Protein AF-A0AA49GU75-F1 (afdb_monomer)

Nearest PDB structures (foldseek):
  2czu-assembly2_B  TM=2.116E-01  e=5.927E-01  Mus musculus
  4os8-assembly1_A  TM=2.270E-01  e=1.707E+00  Homo sapiens
  7b28-assembly3_B  TM=4.262E-01  e=9.077E+00  Rhipicephalus pulchellus
  6ymh-assembly1_AAA  TM=1.705E-01  e=2.818E+00  Escherichia coli K-12

Foldseek 3Di:
DFKWFFPDDCPVVLLVVVLVVVVKDWDDDDPVQKDWDWFDAPNDTFIAIDGDDPQWTKIWDAFPRRWIKIKTWHDDDRMIDIDIFIWHDDPNHDTDGHAQDCDDDPVVVRSNVNVVVVVVSVVSCVVSVIGTDDPPPDDDDD

Sequence (142 aa):
METFKIDLVNPRIKVKNWFYKQEFNKVNFGNDNNYTVTTYWLNKPVVFKLSEIEGFSTFYTEGSRGGLIVFEVKVEQNVMTYNCYCPILLFGFWNIKLSFKKNAGWITKYRKEGYFLNQKFKEFLKSLECRPLEESSEHRET

Structure (mmCIF, N/CA/C/O backbone):
data_AF-A0AA49GU75-F1
#
_entry.id   AF-A0AA49GU75-F1
#
loop_
_atom_site.group_PDB
_atom_site.id
_atom_site.type_symbol
_atom_site.label_atom_id
_atom_site.label_alt_id
_atom_site.label_comp_id
_atom_site.label_asym_id
_atom_site.label_entity_id
_atom_site.label_seq_id
_atom_site.pdbx_PDB_ins_code
_atom_site.Cartn_x
_atom_site.Cartn_y
_atom_site.Cartn_z
_atom_site.occupancy
_atom_si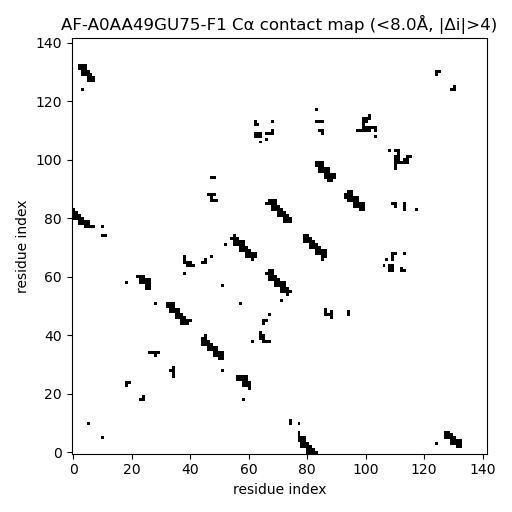te.B_iso_or_equiv
_atom_site.auth_seq_id
_atom_site.auth_comp_id
_atom_site.auth_asym_id
_atom_site.auth_atom_id
_atom_site.pdbx_PDB_model_num
ATOM 1 N N . MET A 1 1 ? -2.787 -10.884 6.238 1.00 81.81 1 MET A N 1
ATOM 2 C CA . MET A 1 1 ? -3.784 -9.806 6.386 1.00 81.81 1 MET A CA 1
ATOM 3 C C . MET A 1 1 ? -3.824 -9.461 7.861 1.00 81.81 1 MET A C 1
ATOM 5 O O . MET A 1 1 ? -3.725 -10.384 8.654 1.00 81.81 1 MET A O 1
ATOM 9 N N . GLU A 1 2 ? -3.842 -8.184 8.223 1.00 84.81 2 GLU A N 1
ATOM 10 C CA . GLU A 1 2 ? -3.809 -7.744 9.622 1.00 84.81 2 GLU A CA 1
ATOM 11 C C . GLU A 1 2 ? -5.126 -7.064 10.000 1.00 84.81 2 GLU A C 1
ATOM 13 O O . GLU A 1 2 ? -5.699 -6.342 9.180 1.00 84.81 2 GLU A O 1
ATOM 18 N N . THR A 1 3 ? -5.574 -7.261 11.242 1.00 85.50 3 THR A N 1
ATOM 19 C CA . THR A 1 3 ? -6.878 -6.781 11.714 1.00 85.50 3 THR A CA 1
ATOM 20 C C . THR A 1 3 ? -6.759 -6.064 13.059 1.00 85.50 3 THR A C 1
ATOM 22 O O . THR A 1 3 ? -6.070 -6.519 13.971 1.00 85.50 3 THR A O 1
ATOM 25 N N . PHE A 1 4 ? -7.435 -4.924 13.183 1.00 85.12 4 PHE A N 1
ATOM 26 C CA . PHE A 1 4 ? -7.423 -4.050 14.353 1.00 85.12 4 PHE A CA 1
ATOM 27 C C . PHE A 1 4 ? -8.849 -3.644 14.713 1.00 85.12 4 PHE A C 1
ATOM 29 O O . PHE A 1 4 ? -9.604 -3.217 13.844 1.00 85.12 4 PHE A O 1
ATOM 36 N N . LYS A 1 5 ? -9.209 -3.699 15.993 1.00 83.81 5 LYS A N 1
ATOM 37 C CA . LYS A 1 5 ? -10.402 -3.018 16.499 1.00 83.81 5 LYS A CA 1
ATOM 38 C C . LYS A 1 5 ? -10.137 -1.516 16.540 1.00 83.81 5 LYS A C 1
ATOM 40 O O . LYS A 1 5 ? -9.053 -1.113 16.946 1.00 83.81 5 LYS A O 1
ATOM 45 N N . ILE A 1 6 ? -11.102 -0.702 16.134 1.00 80.56 6 ILE A N 1
ATOM 46 C CA . ILE A 1 6 ? -11.032 0.755 16.100 1.00 80.56 6 ILE A CA 1
ATOM 47 C C . ILE A 1 6 ? -12.197 1.347 16.895 1.00 80.56 6 ILE A C 1
ATOM 49 O O . ILE A 1 6 ? -13.331 1.343 16.424 1.00 80.56 6 ILE A O 1
ATOM 53 N N . ASP A 1 7 ? -11.912 1.947 18.045 1.00 72.75 7 ASP A N 1
ATOM 54 C CA . ASP A 1 7 ? -12.918 2.628 18.866 1.00 72.75 7 ASP A CA 1
ATOM 55 C C . ASP A 1 7 ? -12.854 4.149 18.611 1.00 72.75 7 ASP A C 1
ATOM 57 O O . ASP A 1 7 ? -12.448 4.940 19.456 1.00 72.75 7 ASP A O 1
ATOM 61 N N . LEU A 1 8 ? -13.205 4.580 17.390 1.00 71.31 8 LEU A N 1
ATOM 62 C CA . LEU A 1 8 ? -13.120 5.988 16.976 1.00 71.31 8 LEU A CA 1
ATOM 63 C C . LEU A 1 8 ? -14.391 6.517 16.323 1.00 71.31 8 LEU A C 1
ATOM 65 O O . LEU A 1 8 ? -15.038 5.847 15.523 1.00 71.31 8 LEU A O 1
ATOM 69 N N . VAL A 1 9 ? -14.625 7.816 16.512 1.00 70.38 9 VAL A N 1
ATOM 70 C CA . VAL A 1 9 ? -15.510 8.605 15.650 1.00 70.38 9 VAL A CA 1
ATOM 71 C C . VAL A 1 9 ? -14.799 8.857 14.310 1.00 70.38 9 VAL A C 1
ATOM 73 O O . VAL A 1 9 ? -13.726 9.466 14.262 1.00 70.38 9 VAL A O 1
ATOM 76 N N . ASN A 1 10 ? -15.396 8.387 13.211 1.00 81.56 10 ASN A N 1
ATOM 77 C CA . ASN A 1 10 ? -14.926 8.539 11.821 1.00 81.56 10 ASN A CA 1
ATOM 78 C C . ASN A 1 10 ? -13.539 7.932 11.490 1.00 81.56 10 ASN A C 1
ATOM 80 O O . ASN A 1 10 ? -12.676 8.616 10.923 1.00 81.56 10 ASN A O 1
ATOM 84 N N . PRO A 1 11 ? -13.315 6.629 11.740 1.00 83.56 11 PRO A N 1
ATOM 85 C CA . PRO A 1 11 ? -12.027 5.975 11.494 1.00 83.56 11 PRO A CA 1
ATOM 86 C C . PRO A 1 11 ? -11.579 6.052 10.030 1.00 83.56 11 PRO A C 1
ATOM 88 O O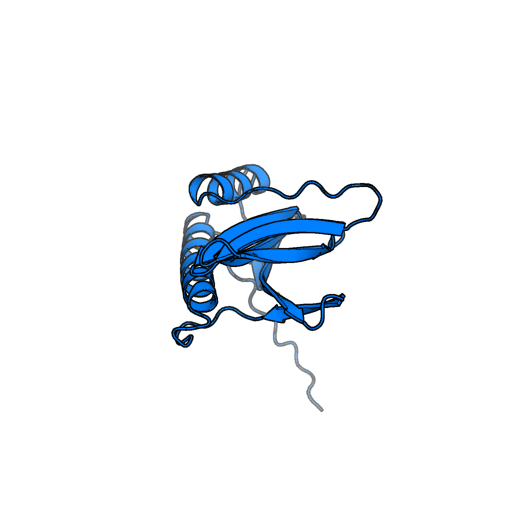 . PRO A 1 11 ? -10.403 6.268 9.744 1.00 83.56 11 PRO A O 1
ATOM 91 N N . ARG A 1 12 ? -12.530 5.979 9.089 1.00 86.25 12 ARG A N 1
ATOM 92 C CA . ARG A 1 12 ? -12.268 6.075 7.645 1.00 86.25 12 ARG A CA 1
ATOM 93 C C . ARG A 1 12 ? -11.556 7.375 7.263 1.00 86.25 12 ARG A C 1
ATOM 95 O O . ARG A 1 12 ? -10.622 7.343 6.468 1.00 86.25 12 ARG A O 1
ATOM 102 N N . ILE A 1 13 ? -11.966 8.508 7.842 1.00 88.69 13 ILE A N 1
ATOM 103 C CA . ILE A 1 13 ? -11.383 9.824 7.534 1.00 88.69 13 ILE A CA 1
ATOM 104 C C . ILE A 1 13 ? -9.962 9.912 8.090 1.00 88.69 13 ILE A C 1
ATOM 106 O O . ILE A 1 13 ? -9.047 10.312 7.373 1.00 88.69 13 ILE A O 1
ATOM 110 N N . LYS A 1 14 ? -9.754 9.494 9.344 1.00 90.31 14 LYS A N 1
ATOM 111 C CA . LYS A 1 14 ? -8.429 9.528 9.980 1.00 90.31 14 LYS A CA 1
ATOM 112 C C . LYS A 1 14 ? -7.422 8.652 9.235 1.00 90.31 14 LYS A C 1
ATOM 114 O O . LYS A 1 14 ? -6.322 9.114 8.941 1.00 90.31 14 LYS A O 1
ATOM 119 N N . VAL A 1 15 ? -7.818 7.430 8.878 1.00 92.25 15 VAL A N 1
ATOM 120 C CA . VAL A 1 15 ? -6.974 6.489 8.128 1.00 92.25 15 VAL A CA 1
ATOM 121 C C . VAL A 1 15 ? -6.637 7.038 6.741 1.00 92.25 15 VAL A C 1
ATOM 123 O O . VAL A 1 15 ? -5.468 7.093 6.372 1.00 92.25 15 VAL A O 1
ATOM 126 N N . LYS A 1 16 ? -7.634 7.539 6.002 1.00 94.31 16 LYS A N 1
ATOM 127 C CA . LYS A 1 16 ? -7.425 8.177 4.693 1.00 94.31 16 LYS A CA 1
ATOM 128 C C . LYS A 1 16 ? -6.441 9.353 4.779 1.00 94.31 16 LYS A C 1
ATOM 130 O O . LYS A 1 16 ? -5.533 9.460 3.960 1.00 94.31 16 LYS A O 1
ATOM 135 N N . ASN A 1 17 ? -6.590 10.208 5.790 1.00 95.38 17 ASN A N 1
ATOM 136 C CA . ASN A 1 17 ? -5.716 11.363 5.992 1.00 95.38 17 ASN A CA 1
ATOM 137 C C . ASN A 1 17 ? -4.275 10.960 6.322 1.00 95.38 17 ASN A C 1
ATOM 139 O O . ASN A 1 17 ? -3.349 11.667 5.931 1.00 95.38 17 ASN A O 1
ATOM 143 N N . TRP A 1 18 ? -4.069 9.844 7.026 1.00 96.25 18 TRP A N 1
ATOM 144 C CA . TRP A 1 18 ? -2.726 9.325 7.270 1.00 96.25 18 TRP A CA 1
ATOM 145 C C . TRP A 1 18 ? -2.025 8.961 5.959 1.00 96.25 18 TRP A C 1
ATOM 147 O O . TRP A 1 18 ? -0.904 9.413 5.739 1.00 96.25 18 TRP A O 1
ATOM 157 N N . PHE A 1 19 ? -2.705 8.246 5.055 1.00 97.69 19 PHE A N 1
ATOM 158 C CA . PHE A 1 19 ? -2.147 7.894 3.744 1.00 97.69 19 PHE A CA 1
ATOM 159 C C . PHE A 1 19 ? -1.739 9.133 2.944 1.00 97.69 19 PHE A C 1
ATOM 161 O O . PHE A 1 19 ? -0.609 9.205 2.469 1.00 97.69 19 PHE A O 1
ATOM 168 N N . TYR A 1 20 ? -2.597 10.152 2.873 1.00 97.38 20 TYR A N 1
ATOM 169 C CA . TYR A 1 20 ? -2.256 11.390 2.165 1.00 97.38 20 TYR A CA 1
ATOM 170 C C . TYR A 1 20 ? -1.074 12.140 2.783 1.00 97.38 20 TYR A C 1
ATOM 172 O O . TYR A 1 20 ? -0.235 12.658 2.054 1.00 97.38 20 TYR A O 1
ATOM 180 N N . LYS A 1 21 ? -0.947 12.149 4.116 1.00 96.81 21 LYS A N 1
ATOM 181 C CA . LYS A 1 21 ? 0.227 12.725 4.794 1.00 96.81 21 LYS A CA 1
ATOM 182 C C . LYS A 1 21 ? 1.524 11.965 4.510 1.00 96.81 21 LYS A C 1
ATOM 184 O O . LYS A 1 21 ? 2.591 12.530 4.708 1.00 96.81 21 LYS A O 1
ATOM 189 N N . GLN A 1 22 ? 1.440 10.690 4.134 1.00 97.25 22 GLN A N 1
ATOM 190 C CA . GLN A 1 22 ? 2.585 9.866 3.736 1.00 97.25 22 GLN A CA 1
ATOM 191 C C . GLN A 1 22 ? 2.749 9.804 2.206 1.00 97.25 22 GLN A C 1
ATOM 193 O O . GLN A 1 22 ? 3.396 8.886 1.712 1.00 97.25 22 GLN A O 1
ATOM 198 N N . GLU A 1 23 ? 2.138 10.738 1.466 1.00 96.94 23 GLU A N 1
ATOM 199 C CA . GLU A 1 23 ? 2.256 10.846 0.003 1.00 96.94 23 GLU A CA 1
ATOM 200 C C . GLU A 1 23 ? 1.742 9.604 -0.750 1.00 96.94 23 GLU A C 1
ATOM 202 O O . GLU A 1 23 ? 2.226 9.245 -1.825 1.00 96.94 23 GLU A O 1
ATOM 207 N N . PHE A 1 24 ? 0.740 8.923 -0.188 1.00 98.06 24 PHE A N 1
ATOM 208 C CA . PHE A 1 24 ? 0.023 7.871 -0.900 1.00 98.06 24 PHE A CA 1
ATOM 209 C C . PHE A 1 24 ? -1.090 8.451 -1.771 1.00 98.06 24 PHE A C 1
ATOM 211 O O . PHE A 1 24 ? -1.872 9.302 -1.349 1.00 98.06 24 PHE A O 1
ATOM 218 N N . ASN A 1 25 ? -1.238 7.877 -2.956 1.00 97.69 25 ASN A N 1
ATOM 219 C CA . ASN A 1 25 ? -2.346 8.101 -3.866 1.00 97.69 25 ASN A CA 1
ATOM 220 C C . ASN A 1 25 ? -3.433 7.056 -3.621 1.00 97.69 25 ASN A C 1
ATOM 222 O O . ASN A 1 25 ? -3.142 5.868 -3.476 1.00 97.69 25 ASN A O 1
ATOM 226 N N . LYS A 1 26 ? -4.699 7.483 -3.597 1.00 97.44 26 LYS A N 1
ATOM 227 C CA . LYS A 1 26 ? -5.835 6.553 -3.581 1.00 97.44 26 LYS A CA 1
ATOM 228 C C . LYS A 1 26 ? -6.096 6.074 -5.009 1.00 97.44 26 LYS A C 1
ATOM 230 O O . LYS A 1 26 ? -6.250 6.900 -5.904 1.00 97.44 26 LYS A O 1
ATOM 235 N N . VAL A 1 27 ? -6.192 4.763 -5.203 1.00 97.25 27 VAL A N 1
ATOM 236 C CA . VAL A 1 27 ? -6.611 4.176 -6.479 1.00 97.25 27 VAL A CA 1
ATOM 237 C C . VAL A 1 27 ? -8.115 4.358 -6.652 1.00 97.25 27 VAL A C 1
ATOM 239 O O . VAL A 1 27 ? -8.889 4.082 -5.733 1.00 97.25 27 VAL A O 1
ATOM 242 N N . ASN A 1 28 ? -8.521 4.793 -7.842 1.00 95.06 28 ASN A N 1
ATOM 243 C CA . ASN A 1 28 ? -9.908 4.747 -8.286 1.00 95.06 28 ASN A CA 1
ATOM 244 C C . ASN A 1 28 ? -9.975 3.716 -9.415 1.00 95.06 28 ASN A C 1
ATOM 246 O O . ASN A 1 28 ? -9.517 3.990 -10.525 1.00 95.06 28 ASN A O 1
ATOM 250 N N . PHE A 1 29 ? -10.459 2.514 -9.107 1.00 94.31 29 PHE A N 1
ATOM 251 C CA . PHE A 1 29 ? -10.627 1.469 -10.111 1.00 94.31 29 PHE A CA 1
ATOM 252 C C . PHE A 1 29 ? -11.761 1.852 -11.069 1.00 94.31 29 PHE A C 1
ATOM 254 O O . PHE A 1 29 ? -12.778 2.405 -10.652 1.00 94.31 29 PHE A O 1
ATOM 261 N N . GLY A 1 30 ? -11.541 1.619 -12.364 1.00 88.44 30 GLY A N 1
ATOM 262 C CA . GLY A 1 30 ? -12.587 1.709 -13.383 1.00 88.44 30 GLY A CA 1
ATOM 263 C C . GLY A 1 30 ? -13.333 0.381 -13.533 1.00 88.44 30 GLY A C 1
ATOM 264 O O . GLY A 1 30 ? -13.106 -0.550 -12.767 1.00 88.44 30 GLY A O 1
ATOM 265 N N . ASN A 1 31 ? -14.160 0.271 -14.574 1.00 85.44 31 ASN A N 1
ATOM 266 C CA . ASN A 1 31 ? -15.030 -0.892 -14.817 1.00 85.44 31 ASN A CA 1
ATOM 267 C C . ASN A 1 31 ? -14.290 -2.241 -14.911 1.00 85.44 31 ASN A C 1
ATOM 269 O O . ASN A 1 31 ? -14.874 -3.279 -14.619 1.00 85.44 31 ASN A O 1
ATOM 273 N N . ASP A 1 32 ? -13.012 -2.233 -15.296 1.00 88.75 32 ASP A N 1
ATOM 274 C CA . ASP A 1 32 ? -12.219 -3.454 -15.469 1.00 88.75 32 ASP A CA 1
ATOM 275 C C . ASP A 1 32 ? -11.602 -3.969 -14.157 1.00 88.75 32 ASP A C 1
ATOM 277 O O . ASP A 1 32 ? -10.787 -4.896 -14.190 1.00 88.75 32 ASP A O 1
ATOM 281 N N . ASN A 1 33 ? -11.913 -3.346 -13.009 1.00 91.25 33 ASN A N 1
ATOM 282 C CA . ASN A 1 33 ? -11.389 -3.665 -11.670 1.00 91.25 33 ASN A CA 1
ATOM 283 C C . ASN A 1 33 ? -9.852 -3.712 -11.596 1.00 91.25 33 ASN A C 1
ATOM 285 O O . ASN A 1 33 ? -9.260 -4.327 -10.709 1.00 91.25 33 ASN A O 1
ATOM 289 N N . ASN A 1 34 ? -9.176 -3.086 -12.558 1.00 92.56 34 ASN A N 1
ATOM 290 C CA . ASN A 1 34 ? -7.730 -3.064 -12.682 1.00 92.56 34 ASN A CA 1
ATOM 291 C C . ASN A 1 34 ? -7.247 -1.624 -12.823 1.00 92.56 34 ASN A C 1
ATOM 293 O O . ASN A 1 34 ? -7.918 -0.778 -13.410 1.00 92.56 34 ASN A O 1
ATOM 297 N N . TYR A 1 35 ? -6.061 -1.354 -12.291 1.00 94.50 35 TYR A N 1
ATOM 298 C CA . TYR A 1 35 ? -5.426 -0.046 -12.358 1.00 94.50 35 TYR A CA 1
ATOM 299 C C . TYR A 1 35 ? -3.944 -0.202 -12.680 1.00 94.50 35 TYR A C 1
ATOM 301 O O . TYR A 1 35 ? -3.232 -0.953 -12.011 1.00 94.50 35 TYR A O 1
ATOM 309 N N . THR A 1 36 ? -3.475 0.503 -13.705 1.00 93.81 36 THR A N 1
ATOM 310 C CA . THR A 1 36 ? -2.073 0.458 -14.128 1.00 93.81 36 THR A CA 1
ATOM 311 C C . THR A 1 36 ? -1.319 1.638 -13.535 1.00 93.81 36 THR A C 1
ATOM 313 O O . THR A 1 36 ? -1.712 2.787 -13.720 1.00 93.81 36 THR A O 1
ATOM 316 N N . VAL A 1 37 ? -0.209 1.356 -12.856 1.00 94.94 37 VAL A N 1
ATOM 317 C CA . VAL A 1 37 ? 0.721 2.371 -12.349 1.00 94.94 37 VAL A CA 1
ATOM 318 C C . VAL A 1 37 ? 2.020 2.263 -13.128 1.00 94.94 37 VAL A C 1
ATOM 320 O O . VAL A 1 37 ? 2.577 1.174 -13.240 1.00 94.94 37 VAL A O 1
ATOM 323 N N . THR A 1 38 ? 2.516 3.385 -13.644 1.00 94.88 38 THR A N 1
ATOM 324 C CA . THR A 1 38 ? 3.857 3.462 -14.236 1.00 94.88 38 THR A CA 1
ATOM 325 C C . THR A 1 38 ? 4.723 4.347 -13.359 1.00 94.88 38 THR A C 1
ATOM 327 O O . THR A 1 38 ? 4.397 5.512 -13.162 1.00 94.88 38 THR A O 1
ATOM 330 N N . THR A 1 39 ? 5.813 3.790 -12.850 1.00 94.94 39 THR A N 1
ATOM 331 C CA . THR A 1 39 ? 6.872 4.521 -12.144 1.00 94.9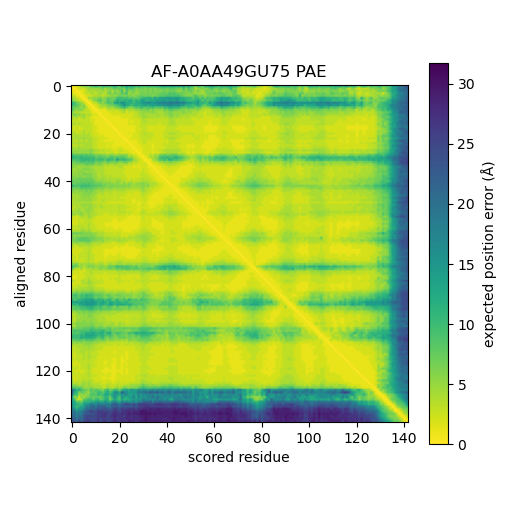4 39 THR A CA 1
ATOM 332 C C . THR A 1 39 ? 8.136 4.526 -13.011 1.00 94.94 39 THR A C 1
ATOM 334 O O . THR A 1 39 ? 8.142 3.973 -14.117 1.00 94.94 39 THR A O 1
ATOM 337 N N . TYR A 1 40 ? 9.233 5.110 -12.518 1.00 92.25 40 TYR A N 1
ATOM 338 C CA . TYR A 1 40 ? 10.494 5.168 -13.259 1.00 92.25 40 TYR A CA 1
ATOM 339 C C . TYR A 1 40 ? 11.700 4.738 -12.422 1.00 92.25 40 TYR A C 1
ATOM 341 O O . TYR A 1 40 ? 11.879 5.141 -11.272 1.00 92.25 40 TYR A O 1
ATOM 349 N N . TRP A 1 41 ? 12.595 3.963 -13.037 1.00 91.50 41 TRP A N 1
ATOM 350 C CA . TRP A 1 41 ? 13.919 3.663 -12.499 1.00 91.50 41 TRP A CA 1
ATOM 351 C C . TRP A 1 41 ? 14.986 3.861 -13.572 1.00 91.50 41 TRP A C 1
ATOM 353 O O . TRP A 1 41 ? 14.945 3.214 -14.614 1.00 91.50 41 TRP A O 1
ATOM 363 N N . LEU A 1 42 ? 15.950 4.759 -13.327 1.00 92.12 42 LEU A N 1
ATOM 364 C CA . LEU A 1 42 ? 16.990 5.122 -14.306 1.00 92.12 42 LEU A CA 1
ATOM 365 C C . LEU A 1 42 ? 16.390 5.510 -15.674 1.00 92.12 42 LEU A C 1
ATOM 367 O O . LEU A 1 42 ? 16.845 5.037 -16.713 1.00 92.12 42 LEU A O 1
ATOM 371 N N . ASN A 1 43 ? 15.329 6.328 -15.659 1.00 92.31 43 ASN A N 1
ATOM 372 C CA . ASN A 1 43 ? 14.541 6.744 -16.829 1.00 92.31 43 ASN A CA 1
ATOM 373 C C . ASN A 1 43 ? 13.886 5.602 -17.624 1.00 92.31 43 ASN A C 1
ATOM 375 O O . ASN A 1 43 ? 13.379 5.827 -18.720 1.00 92.31 43 ASN A O 1
ATOM 379 N N . LYS A 1 44 ? 13.857 4.381 -17.083 1.00 91.50 44 LYS A N 1
ATOM 380 C CA . LYS A 1 44 ? 13.110 3.264 -17.659 1.00 91.50 44 LYS A CA 1
ATOM 381 C C . LYS A 1 44 ? 11.773 3.120 -16.934 1.00 91.50 44 LYS A C 1
ATOM 383 O O . LYS A 1 44 ? 11.772 3.138 -15.699 1.00 91.50 44 LYS A O 1
ATOM 388 N N . PRO A 1 45 ? 10.656 2.979 -17.665 1.00 92.44 45 PRO A N 1
ATOM 389 C CA . PRO A 1 45 ? 9.359 2.777 -17.044 1.00 92.44 45 PRO A CA 1
ATOM 390 C C . PRO A 1 45 ? 9.316 1.413 -16.351 1.00 92.44 45 PRO A C 1
ATOM 392 O O . PRO A 1 45 ? 9.788 0.410 -16.892 1.00 92.44 45 PRO A O 1
ATOM 395 N N . VAL A 1 46 ? 8.725 1.375 -15.161 1.00 92.06 46 VAL A N 1
ATOM 396 C CA . VAL A 1 46 ? 8.377 0.142 -14.453 1.00 92.06 46 VAL A CA 1
ATOM 397 C C . VAL A 1 46 ? 6.864 0.130 -14.294 1.00 92.06 46 VAL A C 1
ATOM 399 O O . VAL A 1 46 ? 6.284 1.023 -13.679 1.00 92.06 46 VAL A O 1
ATOM 402 N N . VAL A 1 47 ? 6.219 -0.861 -14.904 1.00 93.38 47 VAL A N 1
ATOM 403 C CA . VAL A 1 47 ? 4.758 -0.946 -14.969 1.00 93.38 47 VAL A CA 1
ATOM 404 C C . VAL A 1 47 ? 4.255 -1.958 -13.949 1.00 93.38 47 VAL A C 1
ATOM 406 O O . VAL A 1 47 ? 4.724 -3.095 -13.890 1.00 93.38 47 VAL A O 1
ATOM 409 N N . PHE A 1 48 ? 3.260 -1.546 -13.174 1.00 94.56 48 PHE A N 1
ATOM 410 C CA . PHE A 1 48 ? 2.547 -2.374 -12.215 1.00 94.56 48 PHE A CA 1
ATOM 411 C C . PHE A 1 48 ? 1.074 -2.427 -12.581 1.00 94.56 48 PHE A C 1
ATOM 413 O O . PHE A 1 48 ? 0.494 -1.445 -13.043 1.00 94.56 48 PHE A O 1
ATOM 420 N N . LYS A 1 49 ? 0.456 -3.570 -12.301 1.00 93.69 49 LYS A N 1
ATOM 421 C CA . LYS A 1 49 ? -0.990 -3.741 -12.362 1.00 93.69 49 LYS A CA 1
ATOM 422 C C . LYS A 1 49 ? -1.495 -3.952 -10.941 1.00 93.69 49 LYS A C 1
ATOM 424 O O . LYS A 1 49 ? -0.978 -4.803 -10.224 1.00 93.69 49 LYS A O 1
ATOM 429 N N . LEU A 1 50 ? -2.474 -3.171 -10.521 1.00 95.19 50 LEU A N 1
ATOM 430 C CA . LEU A 1 50 ? -3.224 -3.372 -9.288 1.00 95.19 50 LEU A CA 1
ATOM 431 C C . LEU A 1 50 ? -4.596 -3.912 -9.665 1.00 95.19 50 LEU A C 1
ATOM 433 O O . LEU A 1 50 ? -5.145 -3.528 -10.697 1.00 95.19 50 LEU A O 1
ATOM 437 N N . SER A 1 51 ? -5.138 -4.784 -8.830 1.00 94.62 51 SER A N 1
ATOM 438 C CA . SER A 1 51 ? -6.479 -5.334 -9.004 1.00 94.62 51 SER A CA 1
ATOM 439 C C . SER A 1 51 ? -7.292 -5.001 -7.769 1.00 94.62 51 SER A C 1
ATOM 441 O O . SER A 1 51 ? -6.767 -5.054 -6.654 1.00 94.62 51 SER A O 1
ATOM 443 N N . GLU A 1 52 ? -8.544 -4.624 -7.981 1.00 95.56 52 GLU A N 1
ATOM 444 C CA . GLU A 1 52 ? -9.455 -4.278 -6.905 1.00 95.56 52 GLU A CA 1
ATOM 445 C C . GLU A 1 52 ? -9.720 -5.490 -6.014 1.00 95.56 52 GLU A C 1
ATOM 447 O O . GLU A 1 52 ? -9.873 -6.618 -6.487 1.00 95.56 52 GLU A O 1
ATOM 452 N N . ILE A 1 53 ? -9.776 -5.239 -4.708 1.00 95.25 53 ILE A N 1
ATOM 453 C CA . ILE A 1 53 ? -10.319 -6.185 -3.743 1.00 95.25 53 ILE A CA 1
ATOM 454 C C . ILE A 1 53 ? -11.615 -5.582 -3.230 1.00 95.25 53 ILE A C 1
ATOM 456 O O . ILE A 1 53 ? -11.617 -4.475 -2.688 1.00 95.25 53 ILE A O 1
ATOM 460 N N . GLU A 1 54 ? -12.704 -6.324 -3.391 1.00 93.25 54 GLU A N 1
ATOM 461 C CA . GLU A 1 54 ? -14.035 -5.876 -3.005 1.00 93.25 54 GLU A CA 1
ATOM 462 C C . GLU A 1 54 ? -14.071 -5.414 -1.538 1.00 93.25 54 GLU A C 1
ATOM 464 O O . GLU A 1 54 ? -13.618 -6.100 -0.618 1.00 93.25 54 GLU A O 1
ATOM 469 N N . GLY A 1 55 ? -14.586 -4.203 -1.320 1.00 93.56 55 GLY A N 1
ATOM 470 C CA . GLY A 1 55 ? -14.686 -3.586 0.003 1.00 93.56 55 GLY A CA 1
ATOM 471 C C . GLY A 1 55 ? -13.390 -2.963 0.543 1.00 93.56 55 GLY A C 1
ATOM 472 O O . GLY A 1 55 ? -13.432 -2.332 1.602 1.00 93.56 55 GLY A O 1
ATOM 473 N N . PHE A 1 56 ? -12.255 -3.076 -0.155 1.00 96.69 56 PHE A N 1
ATOM 474 C CA . PHE A 1 56 ? -10.992 -2.447 0.242 1.00 96.69 56 PHE A CA 1
ATOM 475 C C . PHE A 1 56 ? -10.724 -1.164 -0.554 1.00 96.69 56 PHE A C 1
ATOM 477 O O . PHE A 1 56 ? -10.781 -1.120 -1.778 1.00 96.69 56 PHE A O 1
ATOM 484 N N . SER A 1 57 ? -10.332 -0.101 0.145 1.00 96.94 57 SER A N 1
ATOM 485 C CA . SER A 1 57 ? -9.687 1.060 -0.469 1.00 96.94 57 SER A CA 1
ATOM 486 C C . SER A 1 57 ? -8.209 0.764 -0.702 1.00 96.94 57 SER A C 1
ATOM 488 O O . SER A 1 57 ? -7.492 0.439 0.243 1.00 96.94 57 SER A O 1
ATOM 490 N N . THR A 1 58 ? -7.741 0.917 -1.940 1.00 98.12 58 THR A N 1
ATOM 491 C CA . THR A 1 58 ? -6.327 0.716 -2.285 1.00 98.12 58 THR A CA 1
ATOM 492 C C . THR A 1 58 ? -5.589 2.050 -2.325 1.00 98.12 58 THR A C 1
ATOM 494 O O . THR A 1 58 ? -6.036 3.006 -2.960 1.00 98.12 58 THR A O 1
ATOM 497 N N . PHE A 1 59 ? -4.445 2.105 -1.654 1.00 98.44 59 PHE A N 1
ATOM 498 C CA . PHE A 1 59 ? -3.528 3.234 -1.620 1.00 98.44 59 PHE A CA 1
ATOM 499 C C . PHE A 1 59 ? -2.152 2.775 -2.088 1.00 98.44 59 PHE A C 1
ATOM 501 O O . PHE A 1 59 ? -1.696 1.702 -1.692 1.00 98.44 59 PHE A O 1
ATOM 508 N N . TYR A 1 60 ? -1.464 3.588 -2.885 1.00 98.38 60 TYR A N 1
ATOM 509 C CA . TYR A 1 60 ? -0.089 3.303 -3.289 1.00 98.38 60 TYR A CA 1
ATOM 510 C C . TYR A 1 60 ? 0.819 4.522 -3.174 1.00 98.38 60 TYR A C 1
ATOM 512 O O . TYR A 1 60 ? 0.371 5.657 -3.304 1.00 98.38 60 TYR A O 1
ATOM 520 N N . THR A 1 61 ? 2.110 4.281 -2.989 1.00 97.94 61 THR A N 1
ATOM 521 C CA . THR A 1 61 ? 3.157 5.289 -3.170 1.00 97.94 61 THR A CA 1
ATOM 522 C C . THR A 1 61 ? 4.352 4.671 -3.892 1.00 97.94 61 THR A C 1
ATOM 524 O O . THR A 1 61 ? 4.516 3.443 -3.910 1.00 97.94 61 T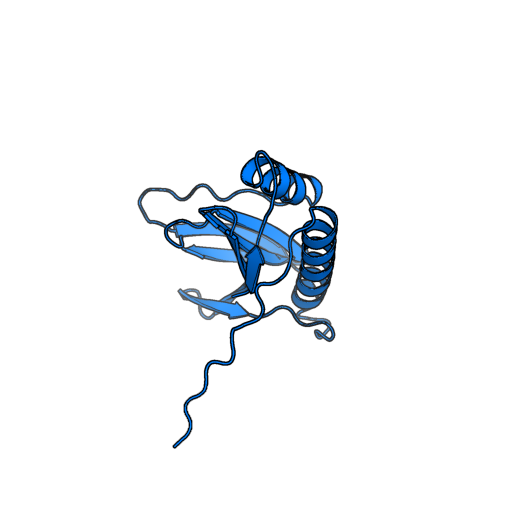HR A O 1
ATOM 527 N N . GLU A 1 62 ? 5.163 5.515 -4.520 1.00 96.50 62 GLU A N 1
ATOM 528 C CA . GLU A 1 62 ? 6.393 5.086 -5.177 1.00 96.50 62 GLU A CA 1
ATOM 529 C C . GLU A 1 62 ? 7.482 4.833 -4.131 1.00 96.50 62 GLU A C 1
ATOM 531 O O . GLU A 1 62 ? 7.732 5.638 -3.238 1.00 96.50 62 GLU A O 1
ATOM 536 N N . GLY A 1 63 ? 8.129 3.678 -4.234 1.00 94.25 63 GLY A N 1
ATOM 537 C CA . GLY A 1 63 ? 9.312 3.334 -3.460 1.00 94.25 63 GLY A CA 1
ATOM 538 C C . GLY A 1 63 ? 10.587 3.535 -4.271 1.00 94.25 63 GLY A C 1
ATOM 539 O O . GLY A 1 63 ? 10.580 3.822 -5.471 1.00 94.25 63 GLY A O 1
ATOM 540 N N . SER A 1 64 ? 11.729 3.316 -3.629 1.00 93.44 64 SER A N 1
ATOM 541 C CA . SER A 1 64 ? 13.018 3.413 -4.304 1.00 93.44 64 SER A CA 1
ATOM 542 C C . SER A 1 64 ? 13.129 2.480 -5.509 1.00 93.44 64 SER A C 1
ATOM 544 O O . SER A 1 64 ? 12.604 1.364 -5.534 1.00 93.44 64 SER A O 1
ATOM 546 N N . ARG A 1 65 ? 13.894 2.941 -6.507 1.00 90.50 65 ARG A N 1
ATOM 547 C CA . ARG A 1 65 ? 14.148 2.221 -7.764 1.00 90.50 65 ARG A CA 1
ATOM 548 C C . ARG A 1 65 ? 12.867 1.914 -8.550 1.00 90.50 65 ARG A C 1
ATOM 550 O O . ARG A 1 65 ? 12.749 0.833 -9.119 1.00 90.50 65 ARG A O 1
ATOM 557 N N . GLY A 1 66 ? 11.914 2.846 -8.548 1.00 91.38 66 GLY A N 1
ATOM 558 C CA . GLY A 1 66 ? 10.629 2.673 -9.224 1.00 91.38 66 GLY A CA 1
ATOM 559 C C . GLY A 1 66 ? 9.781 1.550 -8.623 1.00 91.38 66 GLY A C 1
ATOM 560 O O . GLY A 1 66 ? 8.855 1.080 -9.268 1.00 91.38 66 GLY A O 1
ATOM 561 N N . GLY A 1 67 ? 10.091 1.072 -7.415 1.00 94.31 67 GLY A N 1
ATOM 562 C CA . GLY A 1 67 ? 9.242 0.104 -6.731 1.00 94.31 67 GLY A CA 1
ATOM 563 C C . GLY A 1 67 ? 7.881 0.708 -6.396 1.00 94.31 67 GLY A C 1
ATOM 564 O O . GLY A 1 67 ? 7.722 1.925 -6.359 1.00 94.31 67 GLY A O 1
ATOM 565 N N . LEU A 1 68 ? 6.906 -0.141 -6.095 1.00 97.12 68 LEU A N 1
ATOM 566 C CA . LEU A 1 68 ? 5.598 0.301 -5.630 1.00 97.12 68 LEU A CA 1
ATOM 567 C C . LEU A 1 68 ? 5.322 -0.266 -4.240 1.00 97.12 68 LEU A C 1
ATOM 569 O O . LEU A 1 68 ? 5.656 -1.415 -3.941 1.00 97.12 68 LEU A O 1
ATOM 573 N N . ILE A 1 69 ? 4.724 0.549 -3.381 1.00 98.19 69 ILE A N 1
ATOM 574 C CA . ILE A 1 69 ? 4.314 0.177 -2.029 1.00 98.19 69 ILE A CA 1
ATOM 575 C C . ILE A 1 69 ? 2.805 0.348 -1.972 1.00 98.19 69 ILE A C 1
ATOM 577 O O . ILE A 1 69 ? 2.302 1.437 -2.232 1.00 98.19 69 ILE A O 1
ATOM 581 N N . VAL A 1 70 ? 2.089 -0.723 -1.644 1.00 98.38 70 VAL A N 1
ATOM 582 C CA . VAL A 1 70 ? 0.627 -0.766 -1.704 1.00 98.38 70 VAL A CA 1
ATOM 583 C C . VAL A 1 70 ? 0.058 -1.138 -0.344 1.00 98.38 70 VAL A C 1
ATOM 585 O O . VAL A 1 70 ? 0.568 -2.037 0.327 1.00 98.38 70 VAL A O 1
ATOM 588 N N . PHE A 1 71 ? -1.011 -0.446 0.037 1.00 98.38 71 PHE A N 1
ATOM 589 C CA . PHE A 1 71 ? -1.874 -0.768 1.164 1.00 98.38 71 PHE A CA 1
ATOM 590 C C . PHE A 1 71 ? -3.308 -0.932 0.664 1.00 98.38 71 PHE A C 1
ATOM 592 O O . PHE A 1 71 ? -3.857 -0.048 0.014 1.00 98.38 71 PHE A O 1
ATOM 599 N N . GLU A 1 72 ? -3.928 -2.051 1.001 1.00 98.06 72 GLU A N 1
ATOM 600 C CA . GLU A 1 72 ? -5.350 -2.315 0.795 1.00 98.06 72 GLU A CA 1
ATOM 601 C C . GLU A 1 72 ? -6.009 -2.240 2.170 1.00 98.06 72 GLU A C 1
ATOM 603 O O . GLU A 1 72 ? -5.632 -3.000 3.059 1.00 98.06 72 GLU A O 1
ATOM 608 N N . VAL A 1 73 ? -6.971 -1.337 2.371 1.00 97.00 73 VAL A N 1
ATOM 609 C CA . VAL A 1 73 ? -7.581 -1.081 3.685 1.00 97.00 73 VAL A CA 1
ATOM 610 C C . VAL A 1 73 ? -9.100 -1.152 3.628 1.00 97.00 73 VAL A C 1
ATOM 612 O O . VAL A 1 73 ? -9.737 -0.474 2.825 1.00 97.00 73 VAL A O 1
ATOM 615 N N . LYS A 1 74 ? -9.686 -1.906 4.550 1.00 95.44 74 LYS A N 1
ATOM 616 C CA . LYS A 1 74 ? -11.122 -2.071 4.749 1.00 95.44 74 LYS A CA 1
ATOM 617 C C . LYS A 1 74 ? -11.496 -1.662 6.172 1.00 95.44 74 LYS A C 1
ATOM 619 O O . LYS A 1 74 ? -10.776 -1.968 7.117 1.00 95.44 74 LYS A O 1
ATOM 624 N N . VAL A 1 75 ? -12.608 -0.941 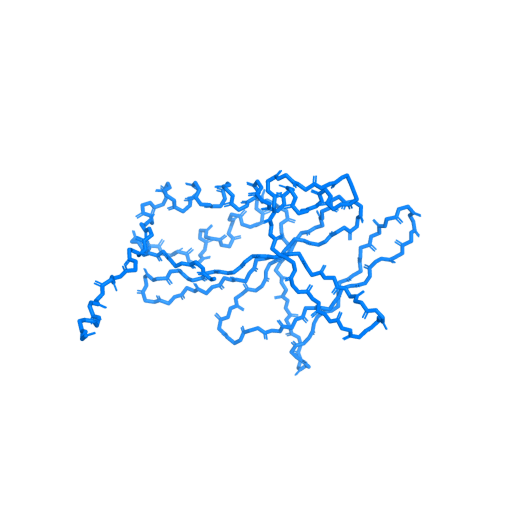6.325 1.00 90.94 75 VAL A N 1
ATOM 625 C CA . VAL A 1 75 ? -13.117 -0.477 7.629 1.00 90.94 75 VAL A CA 1
ATOM 626 C C . VAL A 1 75 ? -14.612 -0.785 7.726 1.00 90.94 75 VAL A C 1
ATOM 628 O O . VAL A 1 75 ? -15.422 -0.122 7.065 1.00 90.94 75 VAL A O 1
ATOM 631 N N . GLU A 1 76 ? -14.975 -1.741 8.577 1.00 88.81 76 GLU A N 1
ATOM 632 C CA . GLU A 1 76 ? -16.347 -2.203 8.825 1.00 88.81 76 GLU A CA 1
ATOM 633 C C . GLU A 1 76 ? -16.598 -2.328 10.323 1.00 88.81 76 GLU A C 1
ATOM 635 O O . GLU A 1 76 ? -15.759 -2.883 11.013 1.00 88.81 76 GLU A O 1
ATOM 640 N N . GLN A 1 77 ? -17.739 -1.837 10.822 1.00 81.00 77 GLN A N 1
ATOM 641 C CA . GLN A 1 77 ? -18.225 -2.112 12.187 1.00 81.00 77 GLN A CA 1
ATOM 642 C C . GLN A 1 77 ? -17.135 -2.026 13.279 1.00 81.00 77 GLN A C 1
ATOM 644 O O . GLN A 1 77 ? -16.976 -2.935 14.085 1.00 81.00 77 GLN A O 1
ATOM 649 N N . ASN A 1 78 ? -16.365 -0.931 13.291 1.00 83.56 78 ASN A N 1
ATOM 650 C CA . ASN A 1 78 ? -15.260 -0.701 14.236 1.00 83.56 78 ASN A CA 1
ATOM 651 C C . ASN A 1 78 ? -14.095 -1.697 14.125 1.00 83.56 78 ASN A C 1
ATOM 653 O O . ASN A 1 78 ? -13.312 -1.851 15.053 1.00 83.56 78 ASN A O 1
ATOM 657 N N . VAL A 1 79 ? -13.934 -2.347 12.980 1.00 88.00 79 VAL A N 1
ATOM 658 C CA . VAL A 1 79 ? -12.808 -3.218 12.661 1.00 88.00 79 VAL A CA 1
ATOM 659 C C . VAL A 1 79 ? -12.129 -2.699 11.399 1.00 88.00 79 VAL A C 1
ATOM 661 O O . VAL A 1 79 ? -12.752 -2.499 10.355 1.00 88.00 79 VAL A O 1
ATOM 664 N N . MET A 1 80 ? -10.823 -2.466 11.495 1.00 91.12 80 MET A N 1
ATOM 665 C CA . MET A 1 80 ? -9.960 -2.270 10.344 1.00 91.12 80 MET A CA 1
ATOM 666 C C . MET A 1 80 ? -9.343 -3.592 9.952 1.00 91.12 80 MET A C 1
ATOM 668 O O . MET A 1 80 ? -8.715 -4.244 10.778 1.00 91.12 80 MET A O 1
ATOM 672 N N . THR A 1 81 ? -9.417 -3.924 8.677 1.00 94.25 81 THR A N 1
ATOM 673 C CA . THR A 1 81 ? -8.611 -4.985 8.084 1.00 94.25 81 THR A CA 1
ATOM 674 C C . THR A 1 81 ? -7.727 -4.361 7.024 1.00 94.25 81 THR A C 1
ATOM 676 O O . THR A 1 81 ? -8.200 -3.552 6.228 1.00 94.25 81 THR A O 1
ATOM 679 N N . TYR A 1 82 ? -6.445 -4.704 6.990 1.00 96.31 82 TYR A N 1
ATOM 680 C CA . TYR A 1 82 ? -5.584 -4.247 5.913 1.00 96.31 82 TYR A CA 1
ATOM 681 C C . TYR A 1 82 ? -4.557 -5.281 5.476 1.00 96.31 82 TYR A C 1
ATOM 683 O O . TYR A 1 82 ? -4.170 -6.201 6.199 1.00 96.31 82 TYR A O 1
ATOM 691 N N . ASN A 1 83 ? -4.105 -5.107 4.244 1.00 96.56 83 ASN A N 1
ATOM 692 C CA . ASN A 1 83 ? -3.008 -5.842 3.656 1.00 96.56 83 ASN A CA 1
ATOM 693 C C . ASN A 1 83 ? -1.997 -4.851 3.084 1.00 96.56 83 ASN A C 1
ATOM 695 O O . ASN A 1 83 ? -2.360 -3.751 2.670 1.00 96.56 83 ASN A O 1
ATOM 699 N N . CYS A 1 84 ? -0.723 -5.224 3.069 1.00 97.19 84 CYS A N 1
ATOM 700 C CA . CYS A 1 84 ? 0.316 -4.374 2.512 1.00 97.19 84 CYS A CA 1
ATOM 701 C C . CYS A 1 84 ? 1.405 -5.205 1.834 1.00 97.19 84 CYS A C 1
ATOM 703 O O . CYS A 1 84 ? 1.777 -6.283 2.303 1.00 97.19 84 CYS A O 1
ATOM 705 N N . TYR A 1 85 ? 1.865 -4.737 0.679 1.00 97.62 85 TYR A N 1
ATOM 706 C CA . TYR A 1 85 ? 2.779 -5.482 -0.182 1.00 97.62 85 TYR A CA 1
ATOM 707 C C . TYR A 1 85 ? 3.450 -4.566 -1.206 1.00 97.62 85 TYR A C 1
ATOM 709 O O . TYR A 1 85 ? 3.071 -3.411 -1.397 1.00 97.62 85 TYR A O 1
ATOM 717 N N . CYS A 1 86 ? 4.453 -5.107 -1.887 1.00 96.50 86 CYS A N 1
ATOM 718 C CA . CYS A 1 86 ? 5.040 -4.513 -3.074 1.00 96.50 86 CYS A CA 1
ATOM 719 C C . CYS A 1 86 ? 4.708 -5.390 -4.286 1.00 96.50 86 CYS A C 1
ATOM 721 O O . CYS A 1 86 ? 5.151 -6.543 -4.316 1.00 96.50 86 CYS A O 1
ATOM 723 N N . PRO A 1 87 ? 3.928 -4.910 -5.265 1.00 95.31 87 PRO A N 1
ATOM 724 C CA . PRO A 1 87 ? 3.672 -5.675 -6.475 1.00 95.31 87 PRO A CA 1
ATOM 725 C C . PRO A 1 87 ? 4.934 -5.769 -7.337 1.00 95.31 87 PRO A C 1
ATOM 727 O O . PRO A 1 87 ? 5.776 -4.873 -7.337 1.00 95.31 87 PRO A O 1
ATOM 730 N N . ILE A 1 88 ? 5.043 -6.852 -8.097 1.00 91.62 88 ILE A N 1
ATOM 731 C CA . ILE A 1 88 ? 5.998 -7.032 -9.189 1.00 91.62 88 ILE A CA 1
ATOM 732 C C . ILE A 1 88 ? 5.246 -7.633 -10.365 1.00 91.62 88 ILE A C 1
ATOM 734 O O . ILE A 1 88 ? 4.480 -8.577 -10.190 1.00 91.62 88 ILE A O 1
ATOM 738 N N . LEU A 1 89 ? 5.527 -7.135 -11.564 1.00 86.38 89 LEU A N 1
ATOM 739 C CA . LEU A 1 89 ? 5.079 -7.751 -12.803 1.00 86.38 89 LEU A CA 1
ATOM 740 C C . LEU A 1 89 ? 6.202 -8.628 -13.381 1.00 86.38 89 LEU A C 1
ATOM 742 O O . LEU A 1 89 ? 7.213 -8.117 -13.859 1.00 86.38 89 LEU A O 1
ATOM 746 N N . LEU A 1 90 ? 6.041 -9.950 -13.328 1.00 84.19 90 LEU A N 1
ATOM 747 C CA . LEU A 1 90 ? 6.928 -10.906 -13.991 1.00 84.19 90 LEU A CA 1
ATOM 748 C C . LEU A 1 90 ? 6.403 -11.238 -15.390 1.00 84.19 90 LEU A C 1
ATOM 750 O O . LEU A 1 90 ? 5.203 -11.428 -15.589 1.00 84.19 90 LEU A O 1
ATOM 754 N N . PHE A 1 91 ? 7.316 -11.290 -16.362 1.00 84.88 91 PHE A N 1
ATOM 755 C CA . PHE A 1 91 ? 7.037 -11.607 -17.771 1.00 84.88 91 PHE A CA 1
ATOM 756 C C . PHE A 1 91 ? 5.936 -10.751 -18.432 1.00 84.88 91 PHE A C 1
ATOM 758 O O . PHE A 1 91 ? 5.417 -11.117 -19.477 1.00 84.88 91 PHE A O 1
ATOM 765 N N . GLY A 1 92 ? 5.580 -9.602 -17.849 1.00 76.56 92 GLY A N 1
ATOM 766 C CA . GLY A 1 92 ? 4.565 -8.688 -18.385 1.00 76.56 92 GLY A CA 1
ATOM 767 C C . GLY A 1 92 ? 3.108 -9.047 -18.064 1.00 76.56 92 GLY A C 1
ATOM 768 O O . GLY A 1 92 ? 2.227 -8.248 -18.366 1.00 76.56 92 GLY A O 1
ATOM 769 N N . PHE A 1 93 ? 2.828 -10.188 -17.424 1.00 81.25 93 PHE A N 1
ATOM 770 C CA . PHE A 1 93 ? 1.450 -10.616 -17.120 1.00 81.25 93 PHE A CA 1
ATOM 771 C C . PHE A 1 93 ? 1.261 -11.245 -15.734 1.00 81.25 93 PHE A C 1
ATOM 773 O O . PHE A 1 93 ? 0.141 -11.247 -15.222 1.00 81.25 93 PHE A O 1
ATOM 780 N N . TRP A 1 94 ? 2.318 -11.740 -15.082 1.00 84.44 94 TRP A N 1
ATOM 781 C CA . TRP A 1 94 ? 2.203 -12.308 -13.738 1.00 84.44 94 TRP A CA 1
ATOM 782 C C . TRP A 1 94 ? 2.418 -11.254 -12.664 1.00 84.44 94 TRP A C 1
ATOM 784 O O . TRP A 1 94 ? 3.534 -10.791 -12.443 1.00 84.44 94 TRP A O 1
ATOM 794 N N . ASN A 1 95 ? 1.342 -10.900 -11.967 1.00 89.00 95 ASN A N 1
ATOM 795 C CA . ASN A 1 95 ? 1.392 -9.976 -10.845 1.00 89.00 95 ASN A CA 1
ATOM 796 C C . ASN A 1 95 ? 1.668 -10.728 -9.537 1.00 89.00 95 ASN A C 1
ATOM 798 O O . ASN A 1 95 ? 0.840 -11.516 -9.080 1.00 89.00 95 ASN A O 1
ATOM 802 N N . ILE A 1 96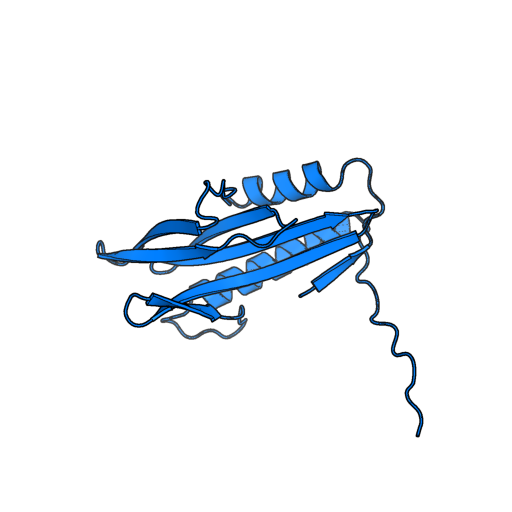 ? 2.823 -10.480 -8.926 1.00 92.19 96 ILE A N 1
ATOM 803 C CA . ILE A 1 96 ? 3.230 -11.089 -7.659 1.00 92.19 96 ILE A CA 1
ATOM 804 C C . ILE A 1 96 ? 3.220 -10.033 -6.560 1.00 92.19 96 ILE A C 1
ATOM 806 O O . ILE A 1 96 ? 3.881 -9.003 -6.669 1.00 92.19 96 ILE A O 1
ATOM 810 N N . LYS A 1 97 ? 2.526 -10.321 -5.454 1.00 94.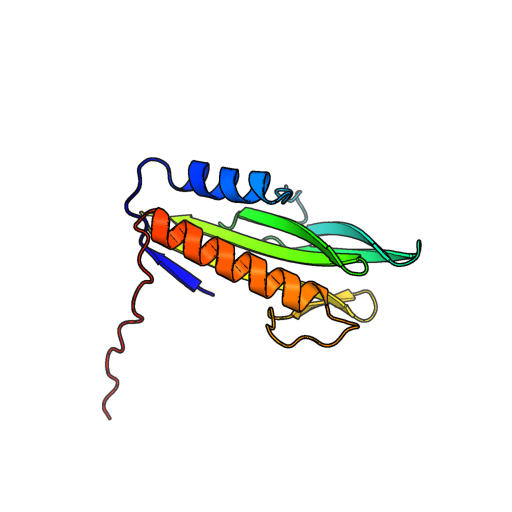88 97 LYS A N 1
ATOM 811 C CA . LYS A 1 97 ? 2.540 -9.493 -4.243 1.00 94.88 97 LYS A CA 1
ATOM 812 C C . LYS A 1 97 ? 3.692 -9.927 -3.334 1.00 94.88 97 LYS A C 1
ATOM 814 O O . LYS A 1 97 ? 3.615 -10.960 -2.674 1.00 94.88 97 LYS A O 1
ATOM 819 N N . LEU A 1 98 ? 4.772 -9.149 -3.281 1.00 94.06 98 LEU A N 1
ATOM 820 C CA . LEU A 1 98 ? 5.870 -9.400 -2.348 1.00 94.06 98 LEU A CA 1
ATOM 821 C C . LEU A 1 98 ? 5.603 -8.774 -0.983 1.00 94.06 98 LEU A C 1
ATOM 823 O O . LEU A 1 98 ? 5.271 -7.597 -0.875 1.00 94.06 98 LEU A O 1
ATOM 827 N N . SER A 1 99 ? 5.868 -9.529 0.079 1.00 95.25 99 SER A N 1
ATOM 828 C CA . SER A 1 99 ? 5.819 -9.005 1.443 1.00 95.25 99 SER A CA 1
ATOM 829 C C . SER A 1 99 ? 6.896 -7.948 1.699 1.00 95.25 99 SER A C 1
ATOM 831 O O . SER A 1 99 ? 8.014 -8.006 1.162 1.00 95.25 99 SER A O 1
ATOM 833 N N . PHE A 1 100 ? 6.591 -7.005 2.587 1.00 95.69 100 PHE A N 1
ATOM 834 C CA . PHE A 1 100 ? 7.588 -6.100 3.149 1.00 95.69 100 PHE A CA 1
ATOM 835 C C . PHE A 1 100 ? 8.643 -6.864 3.957 1.00 95.69 100 PHE A C 1
ATOM 837 O O . PHE A 1 100 ? 8.354 -7.886 4.578 1.00 95.69 100 PHE A O 1
ATOM 844 N N . LYS A 1 101 ? 9.888 -6.373 3.960 1.00 93.94 101 LYS A N 1
ATOM 845 C CA . LYS A 1 101 ? 11.010 -7.053 4.627 1.00 93.94 101 LYS A CA 1
ATOM 846 C C . LYS A 1 101 ? 11.982 -6.045 5.235 1.00 93.94 101 LYS A C 1
ATOM 848 O O . LYS A 1 101 ? 12.574 -5.254 4.509 1.00 93.94 101 LYS A O 1
ATOM 853 N N . LYS A 1 102 ? 12.211 -6.127 6.554 1.00 93.62 102 LYS A N 1
ATOM 854 C CA . LYS A 1 102 ? 13.163 -5.270 7.298 1.00 93.62 102 LYS A CA 1
ATOM 855 C C . LYS A 1 102 ? 14.578 -5.320 6.708 1.00 93.62 102 LYS A C 1
ATOM 857 O O . LYS A 1 102 ? 15.216 -4.290 6.497 1.00 93.62 102 LYS A O 1
ATOM 862 N N . ASN A 1 103 ? 15.033 -6.533 6.402 1.00 91.75 103 ASN A N 1
ATOM 863 C CA . ASN A 1 103 ? 16.340 -6.811 5.813 1.00 91.75 103 ASN A CA 1
ATOM 864 C C . ASN A 1 103 ? 16.164 -7.167 4.332 1.00 91.75 103 ASN A C 1
ATOM 866 O O . ASN A 1 103 ? 16.256 -8.333 3.939 1.00 91.75 103 ASN A O 1
ATOM 870 N N . ALA A 1 104 ? 15.814 -6.168 3.522 1.00 88.88 104 ALA A N 1
ATOM 871 C CA . ALA A 1 104 ? 15.766 -6.303 2.071 1.00 88.88 104 ALA A CA 1
ATOM 872 C C . ALA A 1 104 ? 17.137 -5.976 1.459 1.00 88.88 104 ALA A C 1
ATOM 874 O O . ALA A 1 104 ? 17.825 -5.064 1.921 1.00 88.88 104 ALA A O 1
ATOM 875 N N . GLY A 1 105 ? 17.522 -6.711 0.412 1.00 86.69 105 GLY A N 1
ATOM 876 C CA . GLY A 1 105 ? 18.739 -6.422 -0.345 1.00 86.69 105 GLY A CA 1
ATOM 877 C C . GLY A 1 105 ? 18.643 -5.087 -1.086 1.00 86.69 105 GLY A C 1
ATOM 878 O O . GLY A 1 105 ? 17.555 -4.534 -1.259 1.00 86.69 105 GLY A O 1
ATOM 879 N N . TRP A 1 106 ? 19.781 -4.581 -1.563 1.00 82.75 106 TRP A N 1
ATOM 880 C CA . TRP A 1 106 ? 19.872 -3.261 -2.201 1.00 82.75 106 TRP A CA 1
ATOM 881 C C . TRP A 1 106 ? 18.966 -3.096 -3.434 1.00 82.75 106 TRP A C 1
ATOM 883 O O . TRP A 1 106 ? 18.449 -2.005 -3.687 1.00 82.75 106 TRP A O 1
ATOM 893 N N . ILE A 1 107 ? 18.744 -4.183 -4.176 1.00 81.62 107 ILE A N 1
ATOM 894 C CA . ILE A 1 107 ? 17.858 -4.225 -5.350 1.00 81.62 107 ILE A CA 1
ATOM 895 C C . ILE A 1 107 ? 16.393 -4.057 -4.934 1.00 81.62 107 ILE A C 1
ATOM 897 O O . ILE A 1 107 ? 15.636 -3.342 -5.578 1.00 81.62 107 ILE A O 1
ATOM 901 N N . THR A 1 108 ? 15.998 -4.658 -3.814 1.00 88.50 108 THR A N 1
ATOM 902 C CA . THR A 1 108 ? 14.620 -4.640 -3.313 1.00 88.50 108 THR A CA 1
ATOM 903 C C . THR A 1 108 ? 14.434 -3.638 -2.174 1.00 88.50 108 THR A C 1
ATOM 905 O O . THR A 1 108 ? 13.682 -3.900 -1.235 1.00 88.50 108 THR A O 1
ATOM 908 N N . LYS A 1 109 ? 15.159 -2.513 -2.207 1.00 92.62 109 LYS A N 1
ATOM 909 C CA . LYS A 1 109 ? 15.170 -1.518 -1.122 1.00 92.62 109 LYS A CA 1
ATOM 910 C C . LYS A 1 109 ? 13.764 -0.980 -0.804 1.00 92.62 109 LYS A C 1
ATOM 912 O O . LYS A 1 109 ? 13.443 -0.823 0.373 1.00 92.62 109 LYS A O 1
ATOM 917 N N . TYR A 1 110 ? 12.891 -0.854 -1.803 1.00 93.69 110 TYR A N 1
ATOM 918 C CA . TYR A 1 110 ? 11.478 -0.495 -1.628 1.00 93.69 110 TYR A CA 1
ATOM 919 C C . TYR A 1 110 ? 10.712 -1.435 -0.670 1.00 93.69 110 TYR A C 1
ATOM 921 O O . TYR A 1 110 ? 9.823 -0.990 0.049 1.00 93.69 110 TYR A O 1
ATOM 929 N N . ARG A 1 111 ? 11.091 -2.721 -0.547 1.00 96.12 111 ARG A N 1
ATOM 930 C CA . ARG A 1 111 ? 10.478 -3.651 0.431 1.00 96.12 111 ARG A CA 1
ATOM 931 C C . ARG A 1 111 ? 10.826 -3.296 1.877 1.00 96.12 111 ARG A C 1
ATOM 933 O O . ARG A 1 111 ? 10.048 -3.598 2.784 1.00 96.12 111 ARG A O 1
ATOM 940 N N . LYS A 1 112 ? 11.999 -2.694 2.096 1.00 96.56 112 LYS A N 1
ATOM 941 C CA . LYS A 1 112 ? 12.432 -2.177 3.402 1.00 96.56 112 LYS A CA 1
ATOM 942 C C . LYS A 1 112 ? 11.724 -0.864 3.728 1.00 96.56 112 LYS A C 1
ATOM 944 O O . LYS A 1 112 ? 11.319 -0.667 4.867 1.00 96.56 112 LYS A O 1
ATOM 949 N N . GLU A 1 113 ? 11.524 -0.002 2.738 1.00 96.62 113 GLU A N 1
ATOM 950 C CA . GLU A 1 113 ? 10.715 1.217 2.888 1.00 96.62 113 GLU A CA 1
ATOM 951 C C . GLU A 1 113 ? 9.265 0.879 3.238 1.00 96.62 113 GLU A C 1
ATOM 953 O O . GLU A 1 113 ? 8.751 1.382 4.235 1.00 96.62 113 GLU A O 1
ATOM 958 N N . GLY A 1 114 ? 8.657 -0.069 2.516 1.00 97.19 114 GLY A N 1
ATOM 959 C CA . GLY A 1 114 ? 7.330 -0.591 2.839 1.00 97.19 114 GLY A CA 1
ATOM 960 C C . GLY A 1 114 ? 7.257 -1.144 4.263 1.00 97.19 114 GLY A C 1
ATOM 961 O O . GLY A 1 114 ? 6.316 -0.846 4.994 1.00 97.19 114 GLY A O 1
ATOM 962 N N . TYR A 1 115 ? 8.294 -1.863 4.714 1.00 97.50 115 TYR A N 1
ATOM 963 C CA . TYR A 1 115 ? 8.370 -2.342 6.097 1.00 97.50 115 TYR A CA 1
ATOM 964 C C . TYR A 1 115 ? 8.299 -1.190 7.108 1.00 97.50 115 TYR A C 1
ATOM 966 O O . TYR A 1 115 ? 7.512 -1.264 8.049 1.00 97.50 115 TYR A O 1
ATOM 974 N N . PHE A 1 116 ? 9.078 -0.121 6.919 1.00 97.38 116 PHE A N 1
ATOM 975 C CA . PHE A 1 116 ? 9.049 1.029 7.827 1.00 97.38 116 PHE A CA 1
ATOM 976 C C . PHE A 1 116 ? 7.732 1.802 7.765 1.00 97.38 116 PHE A C 1
ATOM 978 O O . PHE A 1 116 ? 7.238 2.224 8.807 1.00 97.38 116 PHE A O 1
ATOM 985 N N . LEU A 1 117 ? 7.133 1.949 6.581 1.00 97.62 117 LEU A N 1
ATOM 986 C CA . LEU A 1 117 ? 5.806 2.549 6.438 1.00 97.62 117 LEU A CA 1
ATOM 987 C C . LEU A 1 117 ? 4.736 1.726 7.162 1.00 97.62 117 LEU A C 1
ATOM 989 O O . LEU A 1 117 ? 3.897 2.305 7.844 1.00 97.62 117 LEU A O 1
ATOM 993 N N . ASN A 1 118 ? 4.803 0.392 7.105 1.00 97.50 118 ASN A N 1
ATOM 994 C CA . ASN A 1 118 ? 3.897 -0.464 7.872 1.00 97.50 118 ASN A CA 1
ATOM 995 C C . ASN A 1 118 ? 4.092 -0.291 9.385 1.00 97.50 118 ASN A C 1
ATOM 997 O O . ASN A 1 118 ? 3.109 -0.204 10.109 1.00 97.50 118 ASN A O 1
ATOM 1001 N N . GLN A 1 119 ? 5.331 -0.175 9.878 1.00 96.94 119 GLN A N 1
ATOM 1002 C CA . GLN A 1 119 ? 5.560 0.100 11.306 1.00 96.94 119 GLN A CA 1
ATOM 1003 C C . GLN A 1 119 ? 4.962 1.448 11.730 1.00 96.94 119 GLN A C 1
ATOM 1005 O O . GLN A 1 119 ? 4.206 1.493 12.697 1.00 96.94 119 GLN A O 1
ATOM 1010 N N . LYS A 1 120 ? 5.197 2.515 10.953 1.00 96.88 120 LYS A N 1
ATOM 1011 C CA . LYS A 1 120 ? 4.578 3.830 11.192 1.00 96.88 120 LYS A CA 1
ATOM 1012 C C . LYS A 1 120 ? 3.052 3.762 11.170 1.00 96.88 120 LYS A C 1
ATOM 1014 O O . LYS A 1 120 ? 2.394 4.430 11.964 1.00 96.88 120 LYS A O 1
ATOM 1019 N N . PHE A 1 121 ? 2.482 2.964 10.267 1.00 96.12 121 PHE A N 1
ATOM 1020 C CA . PHE A 1 121 ? 1.039 2.773 10.205 1.00 96.12 121 PHE A CA 1
ATOM 1021 C C . PHE A 1 121 ? 0.527 2.079 11.466 1.00 96.12 121 PHE A C 1
ATOM 1023 O O . PHE A 1 121 ? -0.399 2.576 12.093 1.00 96.12 121 PHE A O 1
ATOM 1030 N N . LYS A 1 122 ? 1.176 0.998 11.915 1.00 93.62 122 LYS A N 1
ATOM 1031 C CA . LYS A 1 122 ? 0.819 0.314 13.170 1.00 93.62 122 LYS A CA 1
ATOM 1032 C C . LYS A 1 122 ? 0.917 1.230 14.387 1.00 93.62 122 LYS A C 1
ATOM 1034 O O . LYS A 1 122 ? 0.046 1.183 15.248 1.00 93.62 122 LYS A O 1
ATOM 1039 N N . GLU A 1 123 ? 1.952 2.060 14.470 1.00 93.88 123 GLU A N 1
ATOM 1040 C CA . GLU A 1 123 ? 2.098 3.060 15.536 1.00 93.88 123 GLU A CA 1
ATOM 1041 C C . GLU A 1 123 ? 0.964 4.088 15.507 1.00 93.88 123 GLU A C 1
ATOM 1043 O O . GLU A 1 123 ? 0.385 4.399 16.546 1.00 93.88 123 GLU A O 1
ATOM 1048 N N . PHE A 1 124 ? 0.593 4.558 14.315 1.00 93.44 124 PHE A N 1
ATOM 1049 C CA . PHE A 1 124 ? -0.569 5.420 14.129 1.00 93.44 124 PHE A CA 1
ATOM 1050 C C . PHE A 1 124 ? -1.874 4.742 14.566 1.00 93.44 124 PHE A C 1
ATOM 1052 O O . PHE A 1 124 ? -2.678 5.355 15.254 1.00 93.44 124 PHE A O 1
ATOM 1059 N N . LEU A 1 125 ? -2.088 3.470 14.232 1.00 90.62 125 LEU A N 1
ATOM 1060 C CA . LEU A 1 125 ? -3.280 2.747 14.682 1.00 90.62 125 LEU A CA 1
ATOM 1061 C C . LEU A 1 125 ? -3.319 2.624 16.208 1.00 90.62 125 LEU A C 1
ATOM 1063 O O . LEU A 1 125 ? -4.353 2.878 16.818 1.00 90.62 125 LEU A O 1
ATOM 1067 N N . LYS A 1 126 ? -2.184 2.314 16.841 1.00 87.56 126 LYS A N 1
ATOM 1068 C CA . LYS A 1 126 ? -2.084 2.260 18.306 1.00 87.56 126 LYS A CA 1
ATOM 1069 C C . LYS A 1 126 ? -2.386 3.608 18.961 1.00 87.56 126 LYS A C 1
ATOM 1071 O O . LYS A 1 126 ? -3.057 3.634 19.987 1.00 87.56 126 LYS A O 1
ATOM 1076 N N . SER A 1 127 ? -1.929 4.721 18.378 1.00 86.12 127 SER A N 1
ATOM 1077 C CA . SER A 1 127 ? -2.214 6.064 18.912 1.00 86.12 127 SER A CA 1
ATOM 1078 C C . SER A 1 127 ? -3.676 6.483 18.750 1.00 86.12 127 SER A C 1
ATOM 1080 O O . SER A 1 127 ? -4.143 7.387 19.435 1.00 86.12 127 SER A O 1
ATOM 1082 N N . LEU A 1 128 ? -4.414 5.798 17.878 1.00 82.25 128 LEU A N 1
ATOM 1083 C CA . LEU A 1 128 ? -5.858 5.913 17.731 1.00 82.25 128 LEU A CA 1
ATOM 1084 C C . LEU A 1 128 ? -6.643 4.982 18.675 1.00 82.25 128 LEU A C 1
ATOM 1086 O O . LEU A 1 128 ? -7.821 4.741 18.429 1.00 82.25 128 LEU A O 1
ATOM 1090 N N . GLU A 1 129 ? -5.988 4.422 19.696 1.00 76.12 129 GLU A N 1
ATOM 1091 C CA . GLU A 1 129 ? -6.528 3.384 20.589 1.00 76.12 129 GLU A CA 1
ATOM 1092 C C . GLU A 1 129 ? -6.973 2.110 19.856 1.00 76.12 129 GLU A C 1
ATOM 1094 O O . GLU A 1 129 ? -7.696 1.282 20.412 1.00 76.12 129 GLU A O 1
ATOM 1099 N N . CYS A 1 130 ? -6.512 1.901 18.616 1.00 67.44 130 CYS A N 1
ATOM 1100 C CA . CYS A 1 130 ? -6.823 0.677 17.902 1.00 67.44 130 CYS A CA 1
ATOM 1101 C C . CYS A 1 130 ? -6.005 -0.466 18.496 1.00 67.44 130 CYS A C 1
ATOM 1103 O O . CYS A 1 130 ? -4.772 -0.398 18.563 1.00 67.44 130 CYS A O 1
ATOM 1105 N N . ARG A 1 131 ? -6.678 -1.541 18.895 1.00 69.19 131 ARG A N 1
ATOM 1106 C CA . ARG A 1 131 ? -6.021 -2.731 19.442 1.00 69.19 131 ARG A CA 1
ATOM 1107 C C . ARG A 1 131 ? -6.008 -3.821 18.375 1.00 69.19 131 ARG A C 1
ATOM 1109 O O . ARG A 1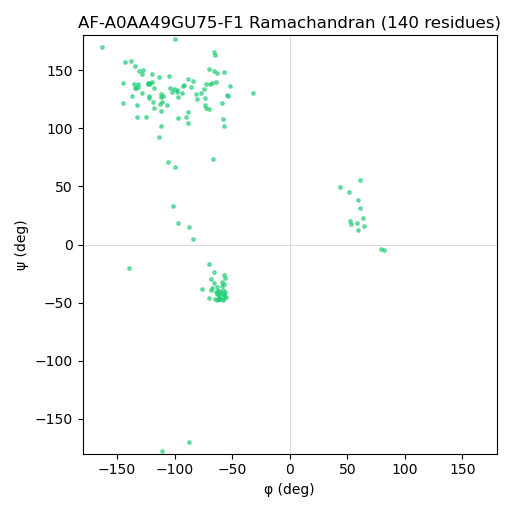 131 ? -7.036 -4.008 17.721 1.00 69.19 131 ARG A O 1
ATOM 1116 N N . PRO A 1 132 ? -4.882 -4.526 18.159 1.00 73.62 132 PRO A N 1
ATOM 1117 C CA . PRO A 1 132 ? -4.907 -5.754 17.374 1.00 73.62 132 PRO A CA 1
ATOM 1118 C C . PRO A 1 132 ? -5.998 -6.662 17.939 1.00 73.62 132 PRO A C 1
ATOM 1120 O O . PRO A 1 132 ? -6.133 -6.758 19.160 1.00 73.62 132 PRO A O 1
ATOM 1123 N N . LEU A 1 133 ? -6.789 -7.290 17.073 1.00 71.38 133 LEU A N 1
ATOM 1124 C CA . LEU A 1 133 ? -7.607 -8.400 17.542 1.00 71.38 133 LEU A CA 1
ATOM 1125 C C . LEU A 1 133 ? -6.636 -9.543 17.837 1.00 71.38 133 LEU A C 1
ATOM 1127 O O . LEU A 1 133 ? -5.916 -9.972 16.935 1.00 71.38 133 LEU A O 1
ATOM 1131 N N . GLU A 1 134 ? -6.551 -9.972 19.096 1.00 67.44 134 GLU A N 1
ATOM 1132 C CA . GLU A 1 134 ? -5.895 -11.239 19.406 1.00 67.44 134 GLU A CA 1
ATOM 1133 C C . GLU A 1 134 ? -6.652 -12.316 18.625 1.00 67.44 134 GLU A C 1
ATOM 1135 O O . GLU A 1 134 ? -7.876 -12.413 18.735 1.00 67.44 134 GLU A O 1
ATOM 1140 N N . GLU A 1 135 ? -5.954 -13.060 17.763 1.00 53.44 135 GLU A N 1
ATOM 1141 C CA . GLU A 1 135 ? -6.529 -14.261 17.167 1.00 53.44 135 GLU A CA 1
ATOM 1142 C C . GLU A 1 135 ? -6.909 -15.165 18.337 1.00 53.44 135 GLU A C 1
ATOM 1144 O O . GLU A 1 135 ? -6.035 -15.671 19.041 1.00 53.44 135 GLU A O 1
ATOM 1149 N N . SER A 1 136 ? -8.209 -15.309 18.594 1.00 46.28 136 SER A N 1
ATOM 1150 C CA . SER A 1 136 ? -8.723 -16.273 19.552 1.00 46.28 136 SER A CA 1
ATOM 1151 C C . SER A 1 136 ? -8.219 -17.640 19.112 1.00 46.28 136 SER A C 1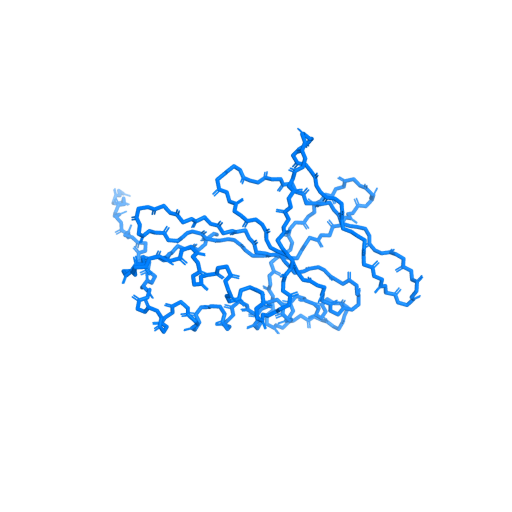
ATOM 1153 O O . SER A 1 136 ? -8.736 -18.225 18.158 1.00 46.28 136 SER A O 1
ATOM 1155 N N . SER A 1 137 ? -7.182 -18.137 19.781 1.00 50.91 137 SER A N 1
ATOM 1156 C CA . SER A 1 137 ? -6.787 -19.535 19.744 1.00 50.91 137 SER A CA 1
ATOM 1157 C C . SER A 1 137 ? -7.893 -20.343 20.418 1.00 50.91 137 SER A C 1
ATOM 1159 O O . SER A 1 137 ? -7.763 -20.767 21.564 1.00 50.91 137 SER A O 1
ATOM 1161 N N . GLU A 1 138 ? -9.017 -20.504 19.728 1.00 51.09 138 GLU A N 1
ATOM 1162 C CA . GLU A 1 138 ? -9.970 -21.546 20.053 1.00 51.09 138 GLU A CA 1
ATOM 1163 C C . GLU A 1 138 ? -9.367 -22.879 19.627 1.00 51.09 138 GLU A C 1
ATOM 1165 O O . GLU A 1 138 ? -9.040 -23.130 18.465 1.00 51.09 138 GLU A O 1
ATOM 1170 N N . HIS A 1 139 ? -9.180 -23.700 20.651 1.00 48.53 139 HIS A N 1
ATOM 1171 C CA . HIS A 1 139 ? -8.905 -25.115 20.612 1.00 48.53 139 HIS A CA 1
ATOM 1172 C C . HIS A 1 139 ? -9.554 -25.836 19.425 1.00 48.53 139 HIS A C 1
ATOM 1174 O O . HIS A 1 139 ? -10.772 -25.844 19.252 1.00 48.53 139 HIS A O 1
ATOM 1180 N N . ARG A 1 140 ? -8.740 -26.612 18.715 1.00 47.09 140 ARG A N 1
ATOM 1181 C CA . ARG A 1 140 ? -9.125 -27.997 18.460 1.00 47.09 140 ARG A CA 1
ATOM 1182 C C . ARG A 1 140 ? -8.146 -28.883 19.205 1.00 47.09 140 ARG A C 1
ATOM 1184 O O . ARG A 1 140 ? -7.069 -29.192 18.710 1.00 47.09 140 ARG A O 1
ATOM 1191 N N . GLU A 1 141 ? -8.538 -29.218 20.428 1.00 55.75 141 GLU A N 1
ATOM 1192 C CA . GLU A 1 141 ? -8.219 -30.522 20.987 1.00 55.75 141 GLU A CA 1
ATOM 1193 C C . GLU A 1 141 ? -8.723 -31.588 20.007 1.00 55.75 141 GLU A C 1
ATOM 1195 O O . GLU A 1 141 ? -9.866 -31.532 19.543 1.00 55.75 141 GLU A O 1
ATOM 1200 N N . THR A 1 142 ? -7.853 -32.521 19.640 1.00 54.97 142 THR A N 1
ATOM 1201 C CA . THR A 1 142 ? -8.137 -33.962 19.577 1.00 54.97 142 THR A CA 1
ATOM 1202 C C . THR A 1 142 ? -6.824 -34.714 19.445 1.00 54.97 142 THR A C 1
ATOM 1204 O O . THR A 1 142 ? -5.982 -34.294 18.619 1.00 54.97 142 THR A O 1
#

pLDDT: mean 88.74, std 11.65, range [46.28, 98.44]

Radius of gyration: 16.35 Å; Cα contacts (8 Å, |Δi|>4): 247; chains: 1; bounding box: 38×47×39 Å

Mean predicted aligned error: 6.22 Å

Organism: NCBI:txid2867963

Solvent-accessible surface area (backbone atoms only — not comparable to full-atom values): 8063 Å² total; per-residue (Å²): 122,50,52,28,37,39,80,57,90,61,54,70,58,56,55,52,51,50,41,50,75,68,64,32,44,74,65,78,66,53,97,82,40,46,43,79,47,77,39,52,35,95,90,37,80,37,66,40,76,46,68,71,51,92,83,40,52,41,33,36,33,81,31,58,78,30,30,45,32,36,39,38,41,28,78,53,98,50,31,37,40,36,43,66,29,28,66,43,54,47,97,84,75,46,74,44,76,38,70,53,30,83,87,43,55,85,89,46,40,24,30,25,52,38,31,52,52,50,50,53,47,53,54,52,41,46,75,54,66,26,43,69,59,75,79,79,83,72,79,79,86,128

Secondary structure (DSSP, 8-state):
-EEEE---SSHHHHHHHHHHHTTPEEP---TTSEEEEEEEETTEEEEEEEE--TTPEEEEEE-GGG-EEEEEEEEETTEEEEEEEEEEEETTTEEEEEPP-SS--GGGHHHHHHHHHHHHHHHHHHHTTPEEPP--------